Protein AF-A0A1S8JSP9-F1 (afdb_monomer)

Radius of gyration: 15.16 Å; Cα contacts (8 Å, |Δi|>4): 235; chains: 1; bounding box: 35×33×41 Å

Foldseek 3Di:
DDDDQCVQLPDPVVQDPVLLVVQQVVVVPDPPDDDFDDDDSAADWDDKAAQDQAPQWGKIWIWGDRRYPDNGATKIWIWTDNPVTDIDTPPDMGHLPDPQQSGHFAHFYWDDDPRDIDTDTHRD

InterPro domains:
  IPR013148 Glycosyl hydrolase family 32, N-terminal [PF00251] (37-124)
  IPR018053 Glycoside hydrolase, family 32, active site [PS00609] (37-50)
  IPR023296 Glycosyl hydrolase, five-bladed beta-propeller domain superfamily [G3DSA:2.115.10.20] (1-124)
  IPR023296 Glycosyl hydrolase, five-bladed beta-propeller domain superfamily [SSF75005] (28-124)
  IPR051214 Glycosyl Hydrolase 32 Enzymes [PTHR43101] (8-124)

Sequence (124 aa):
MNLPREIRYRAYSDWTKDEMDKIKDNVKRSPWRASYHIEPKTGLLNDPNGFSFFNGKYTLFYQNWPFGAAHGLKEWVHNESDDLVHFHVTGAELLPDTKRDSHGAYSGSAYEIEGNLFLLYTGN

Nearest PDB structures (foldseek):
  6nu7-assembly1_A  TM=9.602E-01  e=1.740E-11  Lactobacillus gasseri 224-1
  2qqu-assembly1_A  TM=9.117E-01  e=2.060E-06  Arabidopsis thaliana
  2xqr-assembly6_K  TM=9.201E-01  e=7.023E-06  Arabidopsis thaliana
  3pij-assembly1_A  TM=7.434E-01  e=1.943E-06  Bifidobacterium longum
  6nun-assembly1_A  TM=7.566E-01  e=7.023E-06  Bifidobacterium adolescentis

Structure (mmCIF, N/CA/C/O backbone):
data_AF-A0A1S8JSP9-F1
#
_entry.id   AF-A0A1S8JSP9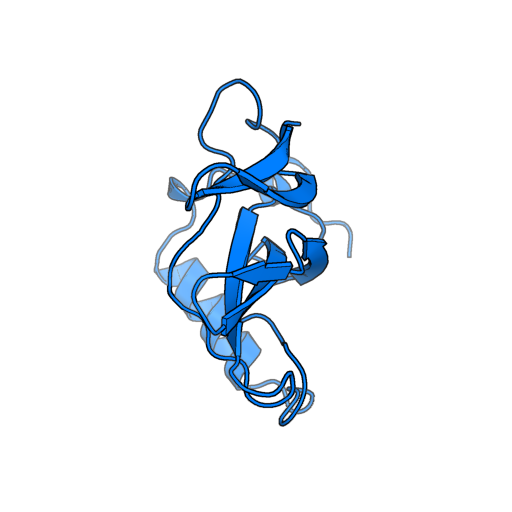-F1
#
loop_
_atom_site.group_PDB
_atom_site.id
_atom_site.type_symbol
_atom_site.label_atom_id
_atom_site.label_alt_id
_atom_site.label_comp_id
_atom_site.label_asym_id
_atom_site.label_entity_id
_atom_site.label_seq_id
_atom_site.pdbx_PDB_ins_code
_atom_site.Cartn_x
_atom_site.Cartn_y
_atom_site.Cartn_z
_atom_site.occupancy
_atom_site.B_iso_or_equiv
_atom_site.auth_seq_id
_atom_site.auth_comp_id
_atom_site.auth_asym_id
_atom_site.auth_atom_id
_atom_site.pdbx_PDB_model_num
ATOM 1 N N . MET A 1 1 ? 12.277 -13.756 -7.340 1.00 58.81 1 MET A N 1
ATOM 2 C CA . MET A 1 1 ? 12.834 -13.396 -8.664 1.00 58.81 1 MET A CA 1
ATOM 3 C C . MET A 1 1 ? 13.684 -12.147 -8.466 1.00 58.81 1 MET A C 1
ATOM 5 O O . MET A 1 1 ? 13.181 -11.189 -7.891 1.00 58.81 1 MET A O 1
ATOM 9 N N . ASN A 1 2 ? 14.970 -12.170 -8.825 1.00 77.75 2 ASN A N 1
ATOM 10 C CA . ASN A 1 2 ? 15.885 -11.059 -8.533 1.00 77.75 2 ASN A CA 1
ATOM 11 C C . ASN A 1 2 ? 15.791 -9.998 -9.633 1.00 77.75 2 ASN A C 1
ATOM 13 O O . ASN A 1 2 ? 16.572 -10.020 -10.580 1.00 77.75 2 ASN A O 1
ATOM 17 N N . LEU A 1 3 ? 14.810 -9.096 -9.526 1.00 91.94 3 LEU A N 1
ATOM 18 C CA . LEU A 1 3 ? 14.778 -7.912 -10.384 1.00 91.94 3 LEU A CA 1
ATOM 19 C C . LEU A 1 3 ? 15.977 -7.000 -10.061 1.00 91.94 3 LEU A C 1
ATOM 21 O O . LEU A 1 3 ? 16.299 -6.825 -8.874 1.00 91.94 3 LEU A O 1
ATOM 25 N N . PRO A 1 4 ? 16.621 -6.404 -11.080 1.00 95.56 4 PRO A N 1
ATOM 26 C CA . PRO A 1 4 ? 17.737 -5.490 -10.870 1.00 95.56 4 PRO A CA 1
ATOM 27 C C . PRO A 1 4 ? 17.366 -4.291 -9.986 1.00 95.56 4 PRO A C 1
ATOM 29 O O . PRO A 1 4 ? 16.198 -3.898 -9.904 1.00 95.56 4 PRO A O 1
ATOM 32 N N . ARG A 1 5 ? 18.353 -3.708 -9.294 1.00 94.88 5 ARG A N 1
ATOM 33 C CA . ARG A 1 5 ? 18.118 -2.606 -8.341 1.00 94.88 5 ARG A CA 1
ATOM 34 C C . ARG A 1 5 ? 17.517 -1.393 -9.048 1.00 94.88 5 ARG A C 1
ATOM 36 O O . ARG A 1 5 ? 16.580 -0.804 -8.530 1.00 94.88 5 ARG A O 1
ATOM 43 N N . GLU A 1 6 ? 18.016 -1.063 -10.225 1.00 95.69 6 GLU A N 1
ATOM 44 C CA . GLU A 1 6 ? 17.547 0.027 -11.074 1.00 95.69 6 GLU A CA 1
ATOM 45 C C . GLU A 1 6 ? 16.076 -0.122 -11.476 1.00 95.69 6 GLU A C 1
ATOM 47 O O . GLU A 1 6 ? 15.376 0.874 -11.575 1.00 95.69 6 GLU A O 1
ATOM 52 N N . ILE A 1 7 ? 15.576 -1.354 -11.620 1.00 96.50 7 ILE A N 1
ATOM 53 C CA . ILE A 1 7 ? 14.151 -1.607 -11.863 1.00 96.50 7 ILE A CA 1
ATOM 54 C C . ILE A 1 7 ? 13.363 -1.464 -10.562 1.00 96.50 7 ILE A C 1
ATOM 56 O O . ILE A 1 7 ? 12.332 -0.799 -10.527 1.00 96.50 7 ILE A O 1
ATOM 60 N N . ARG A 1 8 ? 13.856 -2.070 -9.475 1.00 96.25 8 ARG A N 1
ATOM 61 C CA . ARG A 1 8 ? 13.192 -2.064 -8.160 1.00 96.25 8 ARG A CA 1
ATOM 62 C C . ARG A 1 8 ? 13.055 -0.661 -7.564 1.00 96.25 8 ARG A C 1
ATOM 64 O O . ARG A 1 8 ? 12.078 -0.411 -6.869 1.00 96.25 8 ARG A O 1
ATOM 71 N N . TYR A 1 9 ? 14.003 0.226 -7.850 1.00 96.00 9 TYR A N 1
ATOM 72 C CA . TYR A 1 9 ? 14.055 1.605 -7.355 1.00 96.00 9 TYR A CA 1
ATOM 73 C C . TYR A 1 9 ? 13.842 2.650 -8.460 1.00 96.00 9 TYR A C 1
ATOM 75 O O . TYR A 1 9 ? 14.169 3.818 -8.270 1.00 96.00 9 TYR A O 1
ATOM 83 N N . ARG A 1 10 ? 13.287 2.245 -9.611 1.00 96.25 10 ARG A N 1
ATOM 84 C CA . ARG A 1 10 ? 12.798 3.178 -10.633 1.00 96.25 10 ARG A CA 1
ATOM 85 C C . ARG A 1 10 ? 11.697 4.047 -10.025 1.00 96.25 10 ARG A C 1
ATOM 87 O O . ARG A 1 10 ? 10.788 3.506 -9.389 1.00 96.25 10 ARG A O 1
ATOM 94 N N . ALA A 1 11 ? 11.773 5.362 -10.228 1.00 95.38 11 ALA A N 1
ATOM 95 C CA . ALA A 1 11 ? 10.766 6.283 -9.717 1.00 95.38 11 ALA A CA 1
ATOM 96 C C . ALA A 1 11 ? 9.389 5.960 -10.310 1.00 95.38 11 ALA A C 1
ATOM 98 O O . ALA A 1 11 ? 9.278 5.515 -11.453 1.00 95.38 11 ALA A O 1
ATOM 99 N N . TYR A 1 12 ? 8.330 6.197 -9.538 1.00 95.62 12 TYR A N 1
ATOM 100 C CA . TYR A 1 12 ? 6.961 5.859 -9.942 1.00 95.62 12 TYR A CA 1
ATOM 101 C C . TYR A 1 12 ? 6.554 6.603 -11.222 1.00 95.62 12 TYR A C 1
ATOM 103 O O . TYR A 1 12 ? 5.919 6.019 -12.096 1.00 95.62 12 TYR A O 1
ATOM 111 N N . SER A 1 13 ? 7.004 7.854 -11.371 1.00 95.44 13 SER A N 1
ATOM 112 C CA . SER A 1 13 ? 6.799 8.696 -12.557 1.00 95.44 13 SER A CA 1
ATOM 113 C C . SER A 1 13 ? 7.410 8.139 -13.839 1.00 95.44 13 SER A C 1
ATOM 115 O O . SER A 1 13 ? 6.988 8.516 -14.930 1.00 95.44 13 SER A O 1
ATOM 117 N N . ASP A 1 14 ? 8.409 7.267 -13.722 1.00 96.88 14 ASP A N 1
ATOM 118 C CA . ASP A 1 14 ? 9.165 6.790 -14.874 1.00 96.88 14 ASP A CA 1
ATOM 119 C C . ASP A 1 14 ? 8.528 5.548 -15.497 1.00 96.88 14 ASP A C 1
ATOM 121 O O . ASP A 1 14 ? 8.941 5.144 -16.584 1.00 96.88 14 ASP A O 1
ATOM 125 N N . TRP A 1 15 ? 7.547 4.925 -14.837 1.00 97.25 15 TRP A N 1
ATOM 126 C CA . TRP A 1 15 ? 6.798 3.798 -15.385 1.00 97.25 15 TRP A CA 1
ATOM 127 C C . TRP A 1 15 ? 5.774 4.287 -16.402 1.00 97.25 15 TRP A C 1
ATOM 129 O O . TRP A 1 15 ? 4.880 5.080 -16.108 1.00 97.25 15 TRP A O 1
ATOM 139 N N . THR A 1 16 ? 5.894 3.791 -17.626 1.00 98.00 16 THR A N 1
ATOM 140 C CA . THR A 1 16 ? 5.008 4.181 -18.719 1.00 98.00 16 THR A CA 1
ATOM 141 C C . THR A 1 16 ? 3.624 3.560 -18.559 1.00 98.00 16 THR A C 1
ATOM 143 O O . THR A 1 16 ? 3.447 2.491 -17.966 1.00 98.00 16 THR A O 1
ATOM 146 N N . LYS A 1 17 ? 2.621 4.200 -19.168 1.00 97.44 17 LYS A N 1
ATOM 147 C CA . LYS A 1 17 ? 1.260 3.656 -19.229 1.00 97.44 17 LYS A CA 1
ATOM 148 C C . LYS A 1 17 ? 1.234 2.246 -19.833 1.00 97.44 17 LYS A C 1
ATOM 150 O O . LYS A 1 17 ? 0.590 1.366 -19.273 1.00 97.44 17 LYS A O 1
ATOM 155 N N . ASP A 1 18 ? 1.980 2.018 -20.911 1.00 98.50 18 ASP A N 1
ATOM 156 C CA . ASP A 1 18 ? 2.036 0.718 -21.588 1.00 98.50 18 ASP A CA 1
ATOM 157 C C . ASP A 1 18 ? 2.627 -0.385 -20.697 1.00 98.50 18 ASP A C 1
ATOM 159 O O . ASP A 1 18 ? 2.168 -1.528 -20.735 1.00 98.50 18 ASP A O 1
ATOM 163 N N . GLU A 1 19 ? 3.641 -0.072 -19.883 1.00 97.81 19 GLU A N 1
ATOM 164 C CA . GLU A 1 19 ? 4.181 -1.008 -18.887 1.00 97.81 19 GLU A CA 1
ATOM 165 C C . GLU A 1 19 ? 3.123 -1.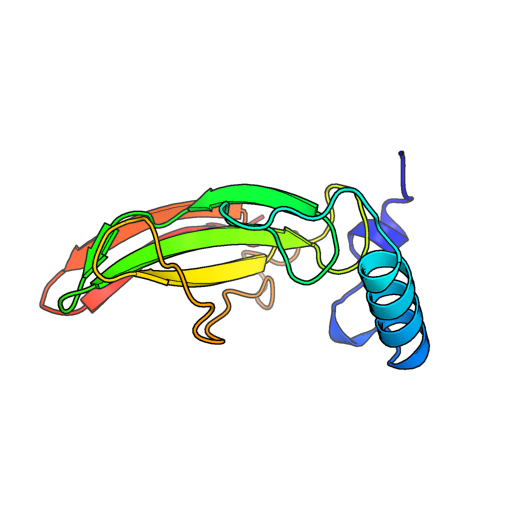342 -17.829 1.00 97.81 19 GLU A C 1
ATOM 167 O O . GLU A 1 19 ? 2.898 -2.517 -17.527 1.00 97.81 19 GLU A O 1
ATOM 172 N N . MET A 1 20 ? 2.419 -0.330 -17.321 1.00 97.88 20 MET A N 1
ATOM 173 C CA . MET A 1 20 ? 1.362 -0.518 -16.326 1.00 97.88 20 MET A CA 1
ATOM 174 C C . MET A 1 20 ? 0.180 -1.321 -16.854 1.00 97.88 20 MET A C 1
ATOM 176 O O . MET A 1 20 ? -0.345 -2.184 -16.147 1.00 97.88 20 MET A O 1
ATOM 180 N N . ASP A 1 21 ? -0.234 -1.077 -18.091 1.00 98.06 21 ASP A N 1
ATOM 181 C CA . ASP A 1 21 ? -1.345 -1.794 -18.708 1.00 98.06 21 ASP A CA 1
ATOM 182 C C . ASP A 1 21 ? -0.976 -3.268 -18.940 1.00 98.06 21 ASP A C 1
ATOM 184 O O . ASP A 1 21 ? -1.757 -4.156 -18.590 1.00 98.06 21 ASP A O 1
ATOM 188 N N . LYS A 1 22 ? 0.265 -3.563 -19.358 1.00 98.00 22 LYS A N 1
ATOM 189 C CA . LYS A 1 22 ? 0.775 -4.946 -19.438 1.00 98.00 22 LYS A CA 1
ATOM 190 C C . LYS A 1 22 ? 0.766 -5.657 -18.085 1.00 98.00 22 LYS A C 1
ATOM 192 O O . LYS A 1 22 ? 0.399 -6.832 -18.019 1.00 98.00 22 LYS A O 1
ATOM 197 N N . ILE A 1 23 ? 1.157 -4.974 -17.007 1.00 97.81 23 ILE A N 1
ATOM 198 C CA . ILE A 1 23 ? 1.138 -5.543 -15.650 1.00 97.81 23 ILE A CA 1
ATOM 199 C C . ILE A 1 23 ? -0.301 -5.870 -15.239 1.00 97.81 23 ILE A C 1
ATOM 201 O O . ILE A 1 23 ? -0.574 -6.992 -14.805 1.00 97.81 23 ILE A O 1
ATOM 205 N N . LYS A 1 24 ? -1.236 -4.933 -15.430 1.00 97.56 24 LYS A N 1
ATOM 206 C CA . LYS A 1 24 ? -2.660 -5.136 -15.122 1.00 97.56 24 LYS A CA 1
ATOM 207 C C . LYS A 1 24 ? -3.246 -6.302 -15.912 1.00 97.56 24 LYS A C 1
ATOM 209 O O . LYS A 1 24 ? -3.935 -7.141 -15.338 1.00 97.56 24 LYS A O 1
ATOM 214 N N . ASP A 1 25 ? -2.955 -6.391 -17.205 1.00 97.69 25 ASP A N 1
ATOM 215 C CA . ASP A 1 25 ? -3.465 -7.466 -18.057 1.00 97.69 25 ASP A CA 1
ATOM 216 C C . ASP A 1 25 ? -2.840 -8.824 -17.728 1.00 97.69 25 ASP A C 1
ATOM 218 O O . ASP A 1 25 ? -3.486 -9.864 -17.862 1.00 97.69 25 ASP A O 1
ATOM 222 N N . ASN A 1 26 ? -1.604 -8.850 -17.229 1.00 96.50 26 ASN A N 1
ATOM 223 C CA . ASN A 1 26 ? -1.028 -10.065 -16.669 1.00 96.50 26 ASN A CA 1
ATOM 224 C C . ASN A 1 26 ? -1.754 -10.504 -15.390 1.00 96.50 26 ASN A C 1
ATOM 226 O O . ASN A 1 26 ? -2.151 -11.661 -15.276 1.00 96.50 26 ASN A O 1
ATOM 230 N N . VAL A 1 27 ? -1.996 -9.574 -14.465 1.00 96.38 27 VAL A N 1
ATOM 231 C CA . VAL A 1 27 ? -2.689 -9.851 -13.198 1.00 96.38 27 VAL A CA 1
ATOM 232 C C . VAL A 1 27 ? -4.134 -10.314 -13.424 1.00 96.38 27 VAL A C 1
ATOM 234 O O . VAL A 1 27 ? -4.576 -11.259 -12.773 1.00 96.38 27 VAL A O 1
ATOM 237 N N . LYS A 1 28 ? -4.864 -9.718 -14.379 1.00 95.62 28 LYS A N 1
ATOM 238 C CA . LYS A 1 28 ? -6.237 -10.127 -14.745 1.00 95.62 28 LYS A CA 1
ATOM 239 C C . LYS A 1 28 ? -6.336 -11.573 -15.239 1.00 95.62 28 LYS A C 1
ATOM 241 O O . LYS A 1 28 ? -7.391 -12.180 -15.109 1.00 95.62 28 LYS A O 1
ATOM 246 N N . ARG A 1 29 ? -5.264 -12.113 -15.826 1.00 96.56 29 ARG A N 1
ATOM 247 C CA . ARG A 1 29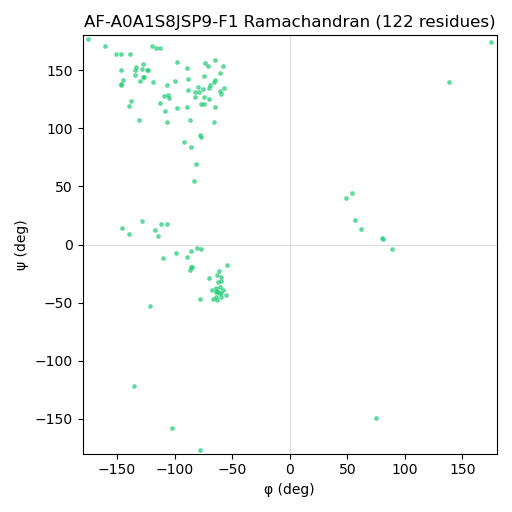 ? -5.218 -13.489 -16.346 1.00 96.56 29 ARG A CA 1
ATOM 248 C C . ARG A 1 29 ? -4.848 -14.524 -15.281 1.00 96.56 29 ARG A C 1
ATOM 250 O O . ARG A 1 29 ? -4.853 -15.713 -15.584 1.00 96.56 29 ARG A O 1
ATOM 257 N N . SER A 1 30 ? -4.507 -14.097 -14.063 1.00 96.50 30 SER A N 1
ATOM 258 C CA . SER A 1 30 ? -4.129 -15.013 -12.987 1.00 96.50 30 SER A CA 1
ATOM 259 C C . SER A 1 30 ? -5.342 -15.816 -12.497 1.00 96.50 30 SER A C 1
ATOM 261 O O . SER A 1 30 ? -6.328 -15.210 -12.076 1.00 96.50 30 SER A O 1
ATOM 263 N N . PRO A 1 31 ? -5.282 -17.161 -12.477 1.00 97.00 31 PRO A N 1
ATOM 264 C CA . PRO A 1 31 ? -6.335 -17.990 -11.892 1.00 97.00 31 PRO A CA 1
ATOM 265 C C . PRO A 1 31 ? -6.234 -18.093 -10.358 1.00 97.00 31 PRO A C 1
ATOM 267 O O . PRO A 1 31 ? -7.074 -18.736 -9.738 1.00 97.00 31 PRO A O 1
ATOM 270 N N . TRP A 1 32 ? -5.208 -17.491 -9.743 1.00 96.94 32 TRP A N 1
ATOM 271 C CA . TRP A 1 32 ? -4.894 -17.626 -8.312 1.00 96.94 32 TRP A CA 1
ATOM 272 C C . TRP A 1 32 ? -5.231 -16.381 -7.485 1.00 96.94 32 TRP A C 1
ATOM 274 O O . TRP A 1 32 ? -4.708 -16.213 -6.387 1.00 96.94 32 TRP A O 1
ATOM 284 N N . ARG A 1 33 ? -6.064 -15.487 -8.026 1.00 96.19 33 ARG A N 1
ATOM 285 C CA . ARG A 1 33 ? -6.502 -14.273 -7.328 1.00 96.19 33 ARG A CA 1
ATOM 286 C C . ARG A 1 33 ? -7.335 -14.634 -6.100 1.00 96.19 33 ARG A C 1
ATOM 288 O O . ARG A 1 33 ? -8.152 -15.556 -6.152 1.00 96.19 33 ARG A O 1
ATOM 295 N N . ALA A 1 34 ? -7.153 -13.888 -5.017 1.00 95.88 34 ALA A N 1
ATOM 296 C CA . ALA A 1 34 ? -7.979 -14.050 -3.83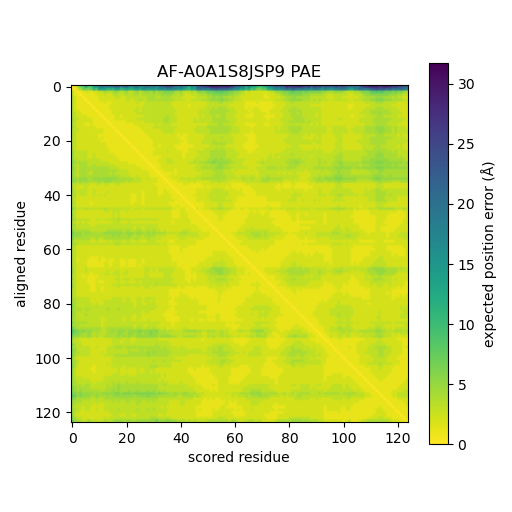0 1.00 95.88 34 ALA A CA 1
ATOM 297 C C . ALA A 1 34 ? -9.376 -13.459 -4.074 1.00 95.88 34 ALA A C 1
ATOM 299 O O . ALA A 1 34 ? -9.524 -12.443 -4.751 1.00 95.88 34 ALA A O 1
ATOM 300 N N . SER A 1 35 ? -10.407 -14.082 -3.502 1.00 94.62 35 SER A N 1
ATOM 301 C CA . SER A 1 35 ? -11.791 -13.587 -3.573 1.00 94.62 35 SER A CA 1
ATOM 302 C C . SER A 1 35 ? -12.335 -13.065 -2.240 1.00 94.62 35 SER A C 1
ATOM 304 O O . SER A 1 35 ? -13.381 -12.427 -2.232 1.00 94.62 35 SER A O 1
ATOM 306 N N . TYR A 1 36 ? -11.639 -13.319 -1.126 1.00 96.56 36 TYR A N 1
ATOM 307 C CA . TYR A 1 36 ? -12.094 -12.973 0.231 1.00 96.56 36 TYR A CA 1
ATOM 308 C C . TYR A 1 36 ? -10.959 -12.569 1.194 1.00 96.56 36 TYR A C 1
ATOM 310 O O . TYR A 1 36 ? -11.162 -12.515 2.401 1.00 96.56 36 TYR A O 1
ATOM 318 N N . HIS A 1 37 ? -9.762 -12.290 0.674 1.00 98.25 37 HIS A N 1
ATOM 319 C CA . HIS A 1 37 ? -8.645 -11.720 1.434 1.00 98.25 37 HIS A CA 1
ATOM 320 C C . HIS A 1 37 ? -8.114 -10.485 0.709 1.00 98.25 37 HIS A C 1
ATOM 322 O O . HIS A 1 37 ? -8.242 -10.385 -0.513 1.00 98.25 37 HIS A O 1
ATOM 328 N N . ILE A 1 38 ? -7.489 -9.572 1.454 1.00 98.19 38 ILE A N 1
ATOM 329 C CA . ILE A 1 38 ? -6.796 -8.417 0.876 1.00 98.19 38 ILE A CA 1
ATOM 330 C C . ILE A 1 38 ? -5.693 -8.909 -0.064 1.00 98.19 38 ILE A C 1
ATOM 332 O O . ILE A 1 38 ? -4.861 -9.741 0.295 1.00 98.19 38 ILE A O 1
ATOM 336 N N . GLU A 1 39 ? -5.686 -8.359 -1.270 1.00 97.06 39 GLU A N 1
ATOM 337 C CA . GLU A 1 39 ? -4.702 -8.612 -2.315 1.00 97.06 39 GLU A CA 1
ATOM 338 C C . GLU A 1 39 ? -4.493 -7.302 -3.091 1.00 97.06 39 GLU A C 1
ATOM 340 O O . GLU A 1 39 ? -5.466 -6.572 -3.317 1.00 97.06 39 GLU A O 1
ATOM 345 N N . PRO A 1 40 ? -3.260 -6.959 -3.511 1.00 96.12 40 PRO A N 1
ATOM 346 C CA . PRO A 1 40 ? -3.028 -5.708 -4.214 1.00 96.12 40 PRO A CA 1
ATOM 347 C C . PRO A 1 40 ? -3.622 -5.754 -5.627 1.00 96.12 40 PRO A C 1
ATOM 349 O O . PRO A 1 40 ? -3.710 -6.808 -6.262 1.00 96.12 40 PRO A O 1
ATOM 352 N N . LYS A 1 41 ? -3.974 -4.583 -6.177 1.00 94.50 41 LYS A N 1
ATOM 353 C CA . LYS A 1 41 ? -4.417 -4.473 -7.580 1.00 94.50 41 LYS A CA 1
ATOM 354 C C . LYS A 1 41 ? -3.352 -4.985 -8.551 1.00 94.50 41 LYS A C 1
ATOM 356 O O . LYS A 1 41 ? -3.700 -5.618 -9.547 1.00 94.50 41 LYS A O 1
ATOM 361 N N . THR A 1 42 ? -2.081 -4.702 -8.266 1.00 97.06 42 THR A N 1
ATOM 362 C CA . THR A 1 42 ? -0.913 -5.192 -9.003 1.00 97.06 42 THR A CA 1
ATOM 363 C C . THR A 1 42 ? 0.307 -5.315 -8.087 1.00 97.06 42 THR A C 1
ATOM 365 O O . THR A 1 42 ? 0.363 -4.737 -7.002 1.00 97.06 42 THR A O 1
ATOM 368 N N . GLY A 1 43 ? 1.320 -6.046 -8.554 1.00 96.62 43 GLY A N 1
ATOM 369 C CA . GLY A 1 43 ? 2.627 -6.089 -7.905 1.00 96.62 43 GLY A CA 1
ATOM 370 C C . GLY A 1 43 ? 2.665 -6.913 -6.620 1.00 96.62 43 GLY A C 1
ATOM 371 O O . GLY A 1 43 ? 1.972 -7.923 -6.497 1.00 96.62 43 GLY A O 1
ATOM 372 N N . LEU A 1 44 ? 3.535 -6.513 -5.694 1.00 97.69 44 LEU A N 1
ATOM 373 C CA . LEU A 1 44 ? 3.808 -7.235 -4.453 1.00 97.69 44 LEU A CA 1
ATOM 374 C C . LEU A 1 44 ? 3.173 -6.526 -3.260 1.00 97.69 44 LEU A C 1
ATOM 376 O O . LEU A 1 44 ? 3.419 -5.341 -3.055 1.00 97.69 44 LEU A O 1
ATOM 380 N N . LEU A 1 45 ? 2.416 -7.269 -2.456 1.00 98.00 45 LEU A N 1
ATOM 381 C CA . LEU A 1 45 ? 1.970 -6.868 -1.121 1.00 98.00 45 LEU A CA 1
ATOM 382 C C . LEU A 1 45 ? 2.866 -7.528 -0.072 1.00 98.00 45 LEU A C 1
ATOM 384 O O . LEU A 1 45 ? 3.244 -8.691 -0.231 1.00 98.00 45 LEU A O 1
ATOM 388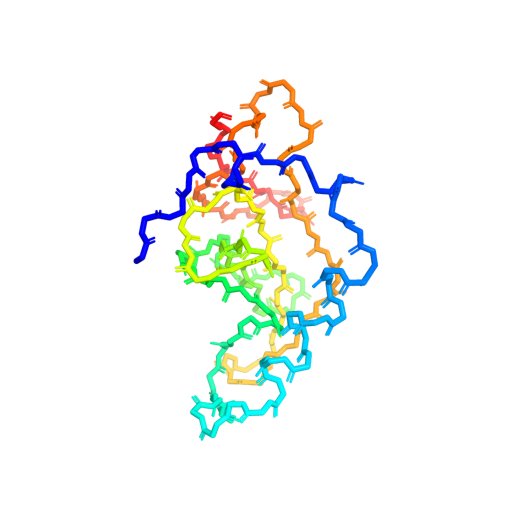 N N . ASN A 1 46 ? 3.201 -6.798 0.992 1.00 96.94 46 ASN A N 1
ATOM 389 C CA . ASN A 1 46 ? 3.856 -7.371 2.167 1.00 96.94 46 ASN A CA 1
ATOM 390 C C . ASN A 1 46 ? 3.237 -6.874 3.484 1.00 96.94 46 ASN A C 1
ATOM 392 O O . ASN A 1 46 ? 2.066 -7.133 3.736 1.00 96.94 46 ASN A O 1
ATOM 396 N N . ASP A 1 47 ? 4.025 -6.247 4.353 1.00 98.56 47 ASP A N 1
ATOM 397 C CA . ASP A 1 47 ? 3.702 -6.001 5.752 1.00 98.56 47 ASP A CA 1
ATOM 398 C C . ASP A 1 47 ? 2.387 -5.213 5.915 1.00 98.56 47 ASP A C 1
ATOM 400 O O . ASP A 1 47 ? 2.204 -4.192 5.239 1.00 98.56 47 ASP A O 1
ATOM 404 N N . PRO A 1 48 ? 1.497 -5.628 6.838 1.00 98.69 48 PRO A N 1
ATOM 405 C CA . PRO A 1 48 ? 0.389 -4.793 7.276 1.00 98.69 48 PRO A CA 1
ATOM 406 C C . PRO A 1 48 ? 0.935 -3.614 8.081 1.00 98.69 48 PRO A C 1
ATOM 408 O O . PRO A 1 48 ? 1.832 -3.762 8.915 1.00 98.69 48 PRO A O 1
ATOM 411 N N . ASN A 1 49 ? 0.397 -2.428 7.841 1.00 98.81 49 ASN A N 1
ATOM 412 C CA . ASN A 1 49 ? 0.846 -1.184 8.444 1.00 98.81 49 ASN A CA 1
ATOM 413 C C . ASN A 1 49 ? -0.347 -0.373 8.947 1.00 98.81 49 ASN A C 1
ATOM 415 O O . ASN A 1 49 ? -1.467 -0.509 8.457 1.00 98.81 49 ASN A O 1
ATOM 419 N N . GLY A 1 50 ? -0.116 0.457 9.961 1.00 98.44 50 GLY A N 1
ATOM 420 C CA . GLY A 1 50 ? -1.130 1.393 10.452 1.00 98.44 50 GLY A CA 1
ATOM 421 C C . GLY A 1 50 ? -2.462 0.768 10.892 1.00 98.44 50 GLY A C 1
ATOM 422 O O . GLY A 1 50 ? -3.475 1.463 10.910 1.00 98.44 50 GLY A O 1
ATOM 423 N N . PHE A 1 51 ? -2.487 -0.531 11.212 1.00 98.75 51 PHE A N 1
ATOM 424 C CA . PHE A 1 51 ? -3.731 -1.222 11.534 1.00 98.75 51 PHE A CA 1
ATOM 425 C C . PHE A 1 51 ? -4.346 -0.663 12.821 1.00 98.75 51 PHE A C 1
ATOM 427 O O . PHE A 1 51 ? -3.717 -0.695 13.879 1.00 98.75 51 PHE A O 1
ATOM 434 N N . SER A 1 52 ? -5.551 -0.110 12.717 1.00 98.56 52 SER A N 1
ATOM 435 C CA . SER A 1 52 ? -6.185 0.671 13.779 1.00 98.56 52 SER A CA 1
ATOM 436 C C . SER A 1 52 ? -7.700 0.766 13.580 1.00 98.56 52 SER A C 1
ATOM 438 O O . SER A 1 52 ? -8.234 0.361 12.548 1.00 98.56 52 SER A O 1
ATOM 440 N N . PHE A 1 53 ? -8.406 1.292 14.580 1.00 98.50 53 PHE A N 1
ATOM 441 C CA . PHE A 1 53 ? -9.794 1.727 14.437 1.00 98.50 53 PHE A CA 1
ATOM 442 C C . PHE A 1 53 ? -9.832 3.247 14.575 1.00 98.50 53 PHE A C 1
ATOM 444 O O . PHE A 1 53 ? -9.392 3.782 15.593 1.00 98.50 53 PHE A O 1
ATOM 451 N N . PHE A 1 54 ? -10.324 3.940 13.554 1.00 98.19 54 PHE A N 1
ATOM 452 C CA . PHE A 1 54 ? -10.316 5.395 13.487 1.00 98.19 54 PHE A CA 1
ATOM 453 C C . PHE A 1 54 ? -11.559 5.904 12.756 1.00 98.19 54 PHE A C 1
ATOM 455 O O . PHE A 1 54 ? -11.980 5.338 11.753 1.00 98.19 54 PHE A O 1
ATOM 462 N N . ASN A 1 55 ? -12.169 6.970 13.282 1.00 96.38 55 ASN A N 1
ATOM 463 C CA . ASN A 1 55 ? -13.345 7.622 12.693 1.00 96.38 55 ASN A CA 1
ATOM 464 C C . ASN A 1 55 ? -14.490 6.655 12.301 1.00 96.38 55 ASN A C 1
ATOM 466 O O . ASN A 1 55 ? -15.119 6.789 11.253 1.00 96.38 55 ASN A O 1
ATOM 470 N N . GLY A 1 56 ? -14.745 5.649 13.146 1.00 97.94 56 GLY A N 1
ATOM 471 C CA . GLY A 1 56 ? -15.819 4.674 12.938 1.00 97.94 56 GLY A CA 1
ATOM 472 C C . GLY A 1 56 ? -15.499 3.538 11.961 1.00 97.94 56 GLY A C 1
ATOM 473 O O . GLY A 1 56 ? -16.387 2.733 11.694 1.00 97.94 56 GLY A O 1
ATOM 474 N N . LYS A 1 57 ? -14.267 3.444 11.447 1.00 98.38 57 LYS A N 1
ATOM 475 C CA . LYS A 1 57 ? -13.822 2.390 10.525 1.00 98.38 57 LYS A CA 1
ATOM 476 C C . LYS A 1 57 ? -12.596 1.662 11.068 1.00 98.38 57 LYS A C 1
ATOM 478 O O . LYS A 1 57 ? -11.757 2.245 11.753 1.00 98.38 57 LYS A O 1
ATOM 483 N N . TYR A 1 58 ? -12.452 0.391 10.711 1.00 98.75 58 TYR A N 1
ATOM 484 C CA . TYR A 1 58 ? -11.163 -0.286 10.761 1.00 98.75 58 TYR A CA 1
ATOM 485 C C . TYR A 1 58 ? -10.304 0.199 9.598 1.00 98.75 58 TYR A C 1
ATOM 487 O O . TYR A 1 58 ? -10.675 0.025 8.441 1.00 98.75 58 TYR A O 1
ATOM 495 N N . THR A 1 59 ? -9.154 0.773 9.919 1.00 98.25 59 THR A N 1
ATOM 496 C CA . THR A 1 59 ? -8.165 1.298 8.980 1.00 98.25 59 THR A CA 1
ATOM 497 C C . THR A 1 59 ? -6.992 0.334 8.912 1.00 98.25 59 THR A C 1
ATOM 499 O O . THR A 1 59 ? -6.400 -0.006 9.935 1.00 98.25 59 THR A O 1
ATOM 502 N N . LEU A 1 60 ? -6.637 -0.109 7.708 1.00 98.69 60 LEU A N 1
ATOM 503 C CA . LEU A 1 60 ? -5.499 -0.987 7.461 1.00 98.69 60 LEU A CA 1
ATOM 504 C C . LEU A 1 60 ? -4.736 -0.528 6.223 1.00 98.69 60 LEU A C 1
ATOM 506 O O . LEU A 1 60 ? -5.275 -0.474 5.117 1.00 98.69 60 LEU A O 1
ATOM 510 N N . PHE A 1 61 ? -3.449 -0.266 6.399 1.00 98.69 61 PHE A N 1
ATOM 511 C CA . PHE A 1 61 ? -2.527 -0.067 5.297 1.00 98.69 61 PHE A CA 1
ATOM 512 C C . PHE A 1 61 ? -1.764 -1.362 5.018 1.00 98.69 61 PHE A C 1
ATOM 514 O O . PHE A 1 61 ? -1.598 -2.209 5.896 1.00 98.69 61 PHE A O 1
ATOM 521 N N . TYR A 1 62 ? -1.258 -1.516 3.803 1.00 98.62 62 TYR A N 1
ATOM 522 C CA . TYR A 1 62 ? -0.254 -2.531 3.494 1.00 98.62 62 TYR A CA 1
ATOM 523 C C . TYR A 1 62 ? 0.855 -1.922 2.648 1.00 98.62 62 TYR A C 1
ATOM 525 O O . TYR A 1 62 ? 0.599 -1.019 1.848 1.00 98.62 62 TYR A O 1
ATOM 533 N N . GLN A 1 63 ? 2.074 -2.441 2.782 1.00 98.62 63 GLN A N 1
ATOM 534 C CA . GLN A 1 63 ? 3.145 -2.077 1.863 1.00 98.62 63 GLN A CA 1
ATOM 535 C C . GLN A 1 63 ? 2.915 -2.661 0.475 1.00 98.62 63 GLN A C 1
ATOM 537 O O . GLN A 1 63 ? 2.652 -3.862 0.335 1.00 98.62 63 GLN A O 1
ATOM 542 N N . ASN A 1 64 ? 3.109 -1.835 -0.550 1.00 98.38 64 ASN A N 1
ATOM 543 C CA . ASN A 1 64 ? 3.021 -2.241 -1.943 1.00 98.38 64 ASN A CA 1
ATOM 544 C C . ASN A 1 64 ? 4.262 -1.826 -2.740 1.00 98.38 64 ASN A C 1
ATOM 546 O O . ASN A 1 64 ? 4.930 -0.837 -2.445 1.00 98.38 64 ASN A O 1
ATOM 550 N N . TRP A 1 65 ? 4.572 -2.610 -3.768 1.00 97.94 65 TRP A N 1
ATOM 551 C CA . TRP A 1 65 ? 5.304 -2.136 -4.935 1.00 97.94 65 TRP A CA 1
ATOM 552 C C . TRP A 1 65 ? 4.536 -2.606 -6.174 1.00 97.94 65 TRP A C 1
ATOM 554 O O . TRP A 1 65 ? 4.548 -3.810 -6.467 1.00 97.94 65 TRP A O 1
ATOM 564 N N . PRO A 1 66 ? 3.840 -1.709 -6.895 1.00 97.25 66 PRO A N 1
ATOM 565 C CA . PRO A 1 66 ? 2.785 -2.102 -7.831 1.00 97.25 66 PRO A CA 1
ATOM 566 C C . PRO A 1 66 ? 3.311 -2.669 -9.156 1.00 97.25 66 PRO A C 1
ATOM 568 O O . PRO A 1 66 ? 2.522 -3.127 -9.986 1.00 97.25 66 PRO A O 1
ATOM 571 N N . PHE A 1 67 ? 4.632 -2.675 -9.358 1.00 97.44 67 PHE A N 1
ATOM 572 C CA . PHE A 1 67 ? 5.252 -2.907 -10.662 1.00 97.44 67 PHE A CA 1
ATOM 573 C C . PHE A 1 67 ? 5.763 -4.338 -10.899 1.00 97.44 67 PHE A C 1
ATOM 575 O O . PHE A 1 67 ? 6.163 -4.686 -12.011 1.00 97.44 67 PHE A O 1
ATOM 582 N N . GLY A 1 68 ? 5.744 -5.204 -9.882 1.00 95.19 68 GLY A N 1
ATOM 583 C CA . GLY A 1 68 ? 6.153 -6.599 -10.043 1.00 95.19 68 GLY A CA 1
ATOM 584 C C . GLY A 1 68 ? 6.185 -7.399 -8.745 1.00 95.19 68 GLY A C 1
ATOM 585 O O . GLY A 1 68 ? 6.015 -6.864 -7.656 1.00 95.19 68 GLY A O 1
ATOM 586 N N . ALA A 1 69 ? 6.436 -8.703 -8.863 1.00 94.25 69 ALA A N 1
ATOM 587 C CA . ALA A 1 69 ? 6.519 -9.630 -7.731 1.00 94.25 69 ALA A CA 1
ATOM 588 C C . ALA A 1 69 ? 7.916 -9.614 -7.067 1.00 94.25 69 ALA A C 1
ATOM 590 O O . ALA A 1 69 ? 8.595 -10.642 -6.983 1.00 94.25 69 ALA A O 1
ATOM 591 N N . ALA A 1 70 ? 8.383 -8.432 -6.652 1.00 95.81 70 ALA A N 1
ATOM 592 C CA . ALA A 1 70 ? 9.657 -8.244 -5.955 1.00 95.81 70 ALA A CA 1
ATOM 593 C C . ALA A 1 70 ? 9.584 -7.099 -4.932 1.00 95.81 70 ALA A C 1
ATOM 595 O O . ALA A 1 70 ? 8.689 -6.263 -4.970 1.00 95.81 70 ALA A O 1
ATOM 596 N N . HIS A 1 71 ? 10.553 -7.042 -4.018 1.00 96.31 71 HIS A N 1
ATOM 597 C CA . HIS A 1 71 ? 10.668 -5.934 -3.070 1.00 96.31 71 HIS A CA 1
ATOM 598 C C . HIS A 1 71 ? 11.277 -4.709 -3.763 1.00 96.31 71 HIS A C 1
ATOM 600 O O . HIS A 1 71 ? 12.502 -4.614 -3.865 1.00 96.31 71 HIS A O 1
ATOM 606 N N . GLY A 1 72 ? 10.439 -3.806 -4.266 1.00 96.38 72 GLY A N 1
ATOM 607 C CA . GLY A 1 72 ? 10.867 -2.520 -4.819 1.00 96.38 72 GLY A CA 1
ATOM 608 C C . GLY A 1 72 ? 10.647 -1.335 -3.885 1.00 96.38 72 GLY A C 1
ATOM 609 O O . GLY A 1 72 ? 10.577 -1.499 -2.668 1.00 96.38 72 GLY A O 1
ATOM 610 N N . LEU A 1 73 ? 10.575 -0.150 -4.482 1.00 97.12 73 LEU A N 1
ATOM 611 C CA . LEU A 1 73 ? 10.365 1.139 -3.832 1.00 97.12 73 LEU A CA 1
ATOM 612 C C . LEU A 1 73 ? 8.963 1.193 -3.204 1.00 97.12 73 LEU A C 1
ATOM 614 O O . 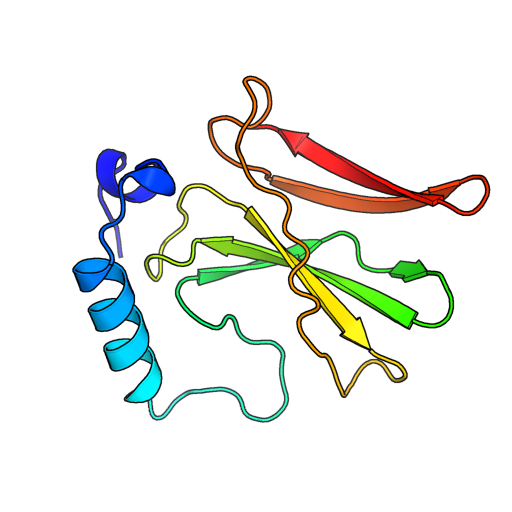LEU A 1 73 ? 7.972 1.259 -3.924 1.00 97.12 73 LEU A O 1
ATOM 618 N N . LYS A 1 74 ? 8.880 1.077 -1.876 1.00 98.00 74 LYS A N 1
ATOM 619 C CA . LYS A 1 74 ? 7.621 0.803 -1.165 1.00 98.00 74 LYS A CA 1
ATOM 620 C C . LYS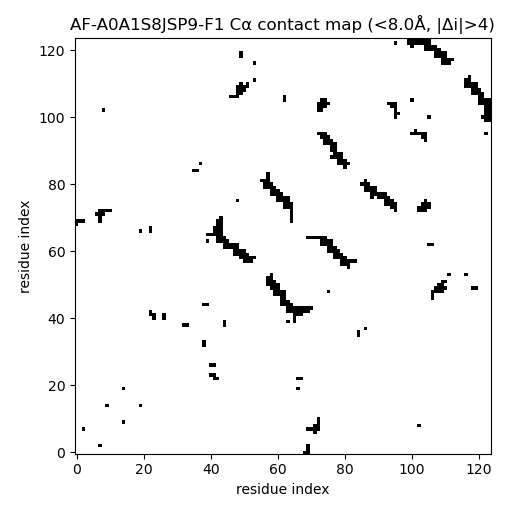 A 1 74 ? 6.742 2.034 -0.985 1.00 98.00 74 LYS A C 1
ATOM 622 O O . LYS A 1 74 ? 7.240 3.066 -0.546 1.00 98.00 74 LYS A O 1
ATOM 627 N N . GLU A 1 75 ? 5.451 1.857 -1.234 1.00 98.19 75 GLU A N 1
ATOM 628 C CA . GLU A 1 75 ? 4.363 2.749 -0.819 1.00 98.19 75 GLU A CA 1
ATOM 629 C C . GLU A 1 75 ? 3.468 2.056 0.218 1.00 98.19 75 GLU A C 1
ATOM 631 O O . GLU A 1 75 ? 3.561 0.836 0.394 1.00 98.19 75 GLU A O 1
ATOM 636 N N . TRP A 1 76 ? 2.572 2.801 0.869 1.00 98.69 76 TRP A N 1
ATOM 637 C CA . TRP A 1 76 ? 1.436 2.215 1.589 1.00 98.69 76 TRP A CA 1
ATOM 638 C C . TRP A 1 76 ? 0.134 2.453 0.838 1.00 98.69 76 TRP A C 1
ATOM 640 O O . TRP A 1 76 ? -0.137 3.577 0.425 1.00 98.69 76 TRP A O 1
ATOM 650 N N . VAL A 1 77 ? -0.714 1.427 0.769 1.00 98.56 77 VAL A N 1
ATOM 651 C CA . VAL A 1 77 ? -2.076 1.521 0.226 1.00 98.56 77 VAL A CA 1
ATOM 652 C C . VAL A 1 77 ? -3.090 1.407 1.357 1.00 98.56 77 VAL A C 1
ATOM 654 O O . VAL A 1 77 ? -3.037 0.453 2.135 1.00 98.56 77 VAL A O 1
ATOM 657 N N . HIS A 1 78 ? -4.023 2.356 1.442 1.00 98.56 78 HIS A N 1
ATOM 658 C CA . HIS A 1 78 ? -5.030 2.425 2.501 1.00 98.56 78 HIS A CA 1
ATOM 659 C C . HIS A 1 78 ? -6.306 1.630 2.180 1.00 98.56 78 HIS A C 1
ATOM 661 O O . HIS A 1 78 ? -6.902 1.780 1.108 1.00 98.56 78 HIS A O 1
ATOM 667 N N . ASN A 1 79 ? -6.768 0.847 3.155 1.00 98.50 79 ASN A N 1
ATOM 668 C CA . ASN A 1 79 ? -8.023 0.106 3.127 1.00 98.50 79 ASN A CA 1
ATOM 669 C C . ASN A 1 79 ? -8.854 0.417 4.370 1.00 98.50 79 ASN A C 1
ATOM 671 O O . ASN A 1 79 ? -8.315 0.517 5.473 1.00 98.50 79 ASN A O 1
ATOM 675 N N . GLU A 1 80 ? -10.169 0.466 4.194 1.00 98.56 80 GLU A N 1
ATOM 676 C CA . GLU A 1 80 ? -11.132 0.624 5.281 1.00 98.56 80 GLU A CA 1
ATOM 677 C C . GLU A 1 80 ? -12.140 -0.526 5.305 1.00 98.56 80 GLU A C 1
ATOM 679 O O . GLU A 1 80 ? -12.485 -1.095 4.266 1.00 98.56 80 GLU A O 1
ATOM 684 N N . SER A 1 81 ? -12.639 -0.858 6.493 1.00 98.75 81 SER A N 1
ATOM 685 C CA . SER A 1 81 ? -13.700 -1.844 6.697 1.00 98.75 81 SER A CA 1
ATOM 686 C C . SER A 1 81 ? -14.586 -1.468 7.883 1.00 98.75 81 SER A C 1
ATOM 688 O O . SER A 1 81 ? -14.128 -0.855 8.845 1.00 98.75 81 SER A O 1
ATOM 690 N N . ASP A 1 82 ? -15.855 -1.864 7.828 1.00 98.69 82 ASP A N 1
ATOM 691 C CA . ASP A 1 82 ? -16.785 -1.777 8.959 1.00 98.69 82 ASP A CA 1
ATOM 692 C C . ASP A 1 82 ? -16.713 -3.001 9.887 1.00 98.69 82 ASP A C 1
ATOM 694 O O . ASP A 1 82 ? -17.108 -2.918 11.046 1.00 98.69 82 ASP A O 1
ATOM 698 N N . ASP A 1 83 ? -16.219 -4.142 9.395 1.00 98.56 83 ASP A N 1
ATOM 699 C CA . ASP A 1 83 ? -16.415 -5.448 10.037 1.00 98.56 83 ASP A CA 1
ATOM 700 C C . ASP A 1 83 ? -15.185 -6.370 10.021 1.00 98.56 83 ASP A C 1
ATOM 702 O O . ASP A 1 83 ? -15.296 -7.540 10.384 1.00 98.56 83 ASP A O 1
ATOM 706 N N . LEU A 1 84 ? -14.016 -5.857 9.617 1.00 98.56 84 LEU A N 1
ATOM 707 C CA . LEU A 1 84 ? -12.764 -6.613 9.456 1.00 98.56 84 LEU A CA 1
ATOM 708 C C . LEU A 1 84 ? -12.818 -7.735 8.406 1.00 98.56 84 LEU A C 1
ATOM 710 O O . LEU A 1 84 ? -11.901 -8.556 8.343 1.00 98.56 84 LEU A O 1
ATOM 714 N N . VAL A 1 85 ? -13.849 -7.767 7.562 1.00 98.31 85 VAL A N 1
ATOM 715 C CA . VAL A 1 85 ? -14.010 -8.762 6.493 1.00 98.31 85 VAL A CA 1
ATOM 716 C C . VAL A 1 85 ? -14.104 -8.064 5.142 1.00 98.31 85 VAL A C 1
ATOM 718 O O . VAL A 1 85 ? -13.333 -8.357 4.227 1.00 98.31 85 VAL A O 1
ATOM 721 N N . HIS A 1 86 ? -15.009 -7.100 5.017 1.00 98.31 86 HIS A N 1
ATOM 722 C CA . HIS A 1 86 ? -15.252 -6.371 3.781 1.00 98.31 86 HIS A CA 1
ATOM 723 C C . HIS A 1 86 ? -14.381 -5.116 3.746 1.00 98.31 86 HIS A C 1
ATOM 725 O O . HIS A 1 86 ? -14.784 -4.042 4.199 1.00 98.31 86 HIS A O 1
ATOM 731 N N . PHE A 1 87 ? -13.160 -5.265 3.235 1.00 98.31 87 PHE A N 1
ATOM 732 C CA . PHE A 1 87 ? -12.239 -4.150 3.020 1.00 98.31 87 PHE A CA 1
ATOM 733 C C . PHE A 1 87 ? -12.436 -3.508 1.645 1.00 98.31 87 PHE A C 1
ATOM 735 O O . PHE A 1 87 ? -12.638 -4.199 0.645 1.00 98.31 87 PHE A O 1
ATOM 742 N N . HIS A 1 88 ? -12.307 -2.185 1.579 1.00 96.94 88 HIS A N 1
ATOM 743 C CA . HIS A 1 88 ? -12.253 -1.433 0.328 1.00 96.94 88 HIS A CA 1
ATOM 744 C C . HIS A 1 88 ? -11.063 -0.470 0.318 1.00 96.94 88 HIS A C 1
ATOM 746 O O . HIS A 1 88 ? -10.739 0.151 1.327 1.00 96.94 88 HIS A O 1
ATOM 752 N N . VAL A 1 89 ? -10.411 -0.346 -0.840 1.00 97.44 89 VAL A N 1
ATOM 753 C CA . VAL A 1 89 ? -9.295 0.589 -1.046 1.00 97.44 89 VAL A CA 1
ATOM 754 C C . VAL A 1 89 ? -9.850 2.009 -1.158 1.00 97.44 89 VAL A C 1
ATOM 756 O O . VAL A 1 89 ? -10.706 2.259 -2.008 1.00 97.44 89 VAL A O 1
ATOM 759 N N . THR A 1 90 ? -9.342 2.942 -0.353 1.00 96.00 90 THR A N 1
ATOM 760 C CA . THR A 1 90 ? -9.863 4.325 -0.283 1.00 96.00 90 THR A CA 1
ATOM 761 C C . THR A 1 90 ? -9.255 5.265 -1.327 1.00 96.00 90 THR A C 1
ATOM 763 O O . THR A 1 90 ? -9.826 6.308 -1.631 1.00 96.00 90 THR A O 1
ATOM 766 N N . GLY A 1 91 ? -8.101 4.896 -1.895 1.00 93.75 91 GLY A N 1
ATOM 767 C CA . GLY A 1 91 ? -7.319 5.732 -2.814 1.00 93.75 91 GLY A CA 1
ATOM 768 C C . GLY A 1 91 ? -6.305 6.645 -2.121 1.00 93.75 91 GLY A C 1
ATOM 769 O O . GLY A 1 91 ? -5.545 7.317 -2.810 1.00 93.75 91 GLY A O 1
ATOM 770 N N . ALA A 1 92 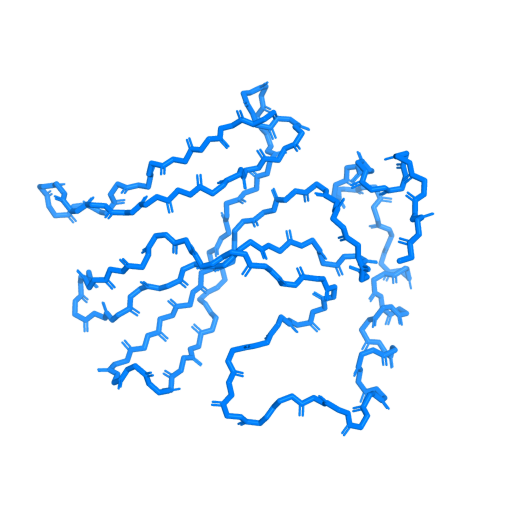? -6.267 6.661 -0.784 1.00 93.50 92 ALA A N 1
ATOM 771 C CA . ALA A 1 92 ? -5.179 7.290 -0.046 1.00 93.50 92 ALA A CA 1
ATOM 772 C C . ALA A 1 92 ? -3.922 6.406 -0.086 1.00 93.50 92 ALA A C 1
ATOM 774 O O . ALA A 1 92 ? -3.991 5.195 0.153 1.00 93.50 92 ALA A O 1
ATOM 775 N N . GLU A 1 93 ? -2.780 7.032 -0.360 1.00 94.88 93 GLU A N 1
ATOM 776 C CA . GLU A 1 93 ? -1.480 6.378 -0.501 1.00 94.88 93 GLU A CA 1
ATOM 777 C C . GLU A 1 93 ? -0.410 7.168 0.265 1.00 94.88 93 GLU A C 1
ATOM 779 O O . GLU A 1 93 ? -0.471 8.398 0.347 1.00 94.88 93 GLU A O 1
ATOM 784 N N . LEU A 1 94 ? 0.570 6.459 0.830 1.00 97.69 94 LEU A N 1
ATOM 785 C CA . LEU A 1 94 ? 1.809 7.054 1.338 1.00 97.69 94 LEU A CA 1
ATOM 786 C C . LEU A 1 94 ? 2.929 6.701 0.367 1.00 97.69 94 LEU A C 1
ATOM 788 O O . LEU A 1 94 ? 3.381 5.554 0.334 1.00 97.69 94 LEU A O 1
ATOM 792 N N . LEU A 1 95 ? 3.356 7.682 -0.421 1.00 97.38 95 LEU A N 1
ATOM 793 C CA . LEU A 1 95 ? 4.392 7.500 -1.427 1.00 97.38 95 LEU A CA 1
ATOM 794 C C . LEU A 1 95 ? 5.793 7.745 -0.839 1.00 97.38 95 LEU A C 1
ATOM 796 O O . LEU A 1 95 ? 5.946 8.536 0.089 1.00 97.38 95 LEU A O 1
ATOM 800 N N . PRO A 1 96 ? 6.832 7.095 -1.388 1.00 96.50 96 PRO A N 1
ATOM 801 C CA . PRO A 1 96 ? 8.230 7.413 -1.107 1.00 96.50 96 PRO A CA 1
ATOM 802 C C . PRO A 1 96 ? 8.686 8.618 -1.947 1.00 96.50 96 PRO A C 1
ATOM 804 O O . PRO A 1 96 ? 9.426 8.470 -2.923 1.00 96.50 96 PRO A O 1
ATOM 807 N N . ASP A 1 97 ? 8.161 9.803 -1.636 1.00 96.50 97 ASP A N 1
ATOM 808 C CA . ASP A 1 97 ? 8.286 11.019 -2.450 1.00 96.50 97 ASP A CA 1
ATOM 809 C C . ASP A 1 97 ? 9.101 12.148 -1.793 1.00 96.50 97 ASP A C 1
ATOM 811 O O . ASP A 1 97 ? 9.229 13.247 -2.343 1.00 96.50 97 ASP A O 1
ATOM 815 N N . THR A 1 98 ? 9.732 11.876 -0.651 1.00 96.44 98 THR A N 1
ATOM 816 C CA . THR A 1 98 ? 10.571 12.823 0.078 1.00 96.44 98 THR A CA 1
ATOM 817 C C . THR A 1 98 ? 12.029 12.372 0.154 1.00 96.44 98 THR A C 1
ATOM 819 O O . THR A 1 98 ? 12.418 11.242 -0.130 1.00 96.44 98 THR A O 1
ATOM 822 N N . LYS A 1 99 ? 12.904 13.280 0.603 1.00 97.06 99 LYS A N 1
ATOM 823 C CA . LYS A 1 99 ? 14.311 12.937 0.869 1.00 97.06 99 LYS A CA 1
ATOM 824 C C . LYS A 1 99 ? 14.461 11.890 1.985 1.00 97.06 99 LYS A C 1
ATOM 826 O O . LYS A 1 99 ? 15.486 11.218 2.037 1.00 97.06 99 LYS A O 1
ATOM 831 N N . ARG A 1 100 ? 13.502 11.802 2.913 1.00 97.88 100 ARG A N 1
ATOM 832 C CA . ARG A 1 100 ? 13.596 10.929 4.096 1.00 97.88 100 ARG A CA 1
ATOM 833 C C . ARG A 1 100 ? 13.140 9.499 3.822 1.00 97.88 100 ARG A C 1
ATOM 835 O O . ARG A 1 100 ? 13.513 8.624 4.586 1.00 97.88 100 ARG A O 1
ATOM 842 N N . ASP A 1 101 ? 12.370 9.290 2.764 1.00 97.94 101 ASP A N 1
ATOM 843 C CA . ASP A 1 101 ? 11.781 8.009 2.359 1.00 97.94 101 ASP A CA 1
ATOM 844 C C . ASP A 1 101 ? 12.084 7.681 0.885 1.00 97.94 101 ASP A C 1
ATOM 846 O O . ASP A 1 101 ? 11.421 6.847 0.276 1.00 97.94 101 ASP A O 1
ATOM 850 N N . SER A 1 102 ? 13.116 8.313 0.313 1.00 96.38 102 SER A N 1
ATOM 851 C CA . SER A 1 102 ? 13.531 8.190 -1.095 1.00 96.38 102 SER A CA 1
ATOM 852 C C . SER A 1 102 ? 13.791 6.756 -1.592 1.00 96.38 102 SER A C 1
ATOM 854 O O . SER A 1 102 ? 13.838 6.511 -2.797 1.00 96.38 102 SER A O 1
ATOM 856 N N . HIS A 1 103 ? 13.979 5.799 -0.683 1.00 96.44 103 HIS A N 1
ATOM 857 C CA . HIS A 1 103 ? 14.161 4.372 -0.936 1.00 96.44 103 HIS A CA 1
ATOM 858 C C . HIS A 1 103 ? 13.039 3.513 -0.325 1.00 96.44 103 HIS A C 1
ATOM 860 O O . HIS A 1 103 ? 13.159 2.283 -0.276 1.00 96.44 103 HIS A O 1
ATOM 866 N N . GLY A 1 104 ? 11.941 4.126 0.111 1.00 97.94 104 GLY A N 1
ATOM 867 C CA . GLY A 1 104 ? 10.701 3.471 0.505 1.00 97.94 104 GLY A CA 1
ATOM 868 C C . GLY A 1 104 ? 10.073 4.075 1.758 1.00 97.94 104 GLY A C 1
ATOM 869 O O . GLY A 1 104 ? 10.753 4.309 2.758 1.00 97.94 104 GLY A O 1
ATOM 870 N N . ALA A 1 105 ? 8.746 4.188 1.744 1.00 98.44 105 ALA A N 1
ATOM 871 C CA . ALA A 1 105 ? 7.946 4.324 2.951 1.00 98.44 105 ALA A CA 1
ATOM 872 C C . ALA A 1 105 ? 7.837 2.937 3.605 1.00 98.44 105 ALA A C 1
ATOM 874 O O . ALA A 1 105 ? 7.009 2.104 3.229 1.00 98.44 105 ALA A O 1
ATOM 875 N N . TYR A 1 106 ? 8.757 2.635 4.524 1.00 98.56 106 TYR A N 1
ATOM 876 C CA . TYR A 1 106 ? 8.827 1.333 5.186 1.00 98.56 106 TYR A CA 1
ATOM 877 C C . TYR A 1 106 ? 7.766 1.201 6.288 1.00 98.56 106 TYR A C 1
ATOM 879 O O . TYR A 1 106 ? 6.899 2.053 6.445 1.00 98.56 106 TYR A O 1
ATOM 887 N N . SER A 1 107 ? 7.779 0.072 7.002 1.00 98.75 107 SER A N 1
ATOM 888 C CA . SER A 1 107 ? 6.696 -0.337 7.892 1.00 98.75 10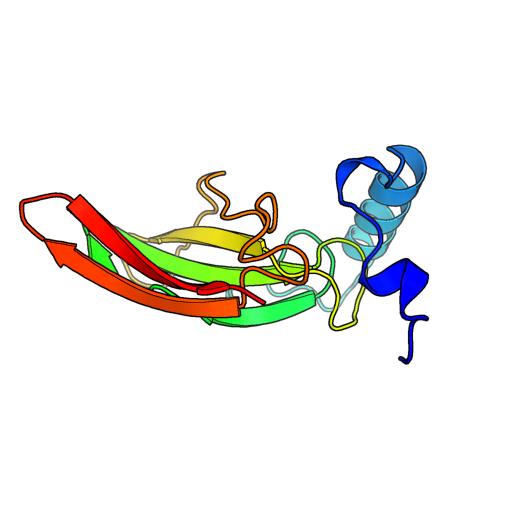7 SER A CA 1
ATOM 889 C C . SER A 1 107 ? 6.538 0.610 9.070 1.00 98.75 107 SER A C 1
ATOM 891 O O . SER A 1 107 ? 7.454 1.349 9.448 1.00 98.75 107 SER A O 1
ATOM 893 N N . GLY A 1 108 ? 5.344 0.573 9.648 1.00 98.62 108 GLY A N 1
ATOM 894 C CA . GLY A 1 108 ? 4.946 1.519 10.668 1.00 98.62 108 GLY A CA 1
ATOM 895 C C . GLY A 1 108 ? 3.586 1.212 11.276 1.00 98.62 108 GLY A C 1
ATOM 896 O O . GLY A 1 108 ? 2.885 0.275 10.880 1.00 98.62 108 GLY A O 1
ATOM 897 N N . SER A 1 109 ? 3.222 2.028 12.251 1.00 98.75 109 SER A N 1
ATOM 898 C CA . SER A 1 109 ? 1.992 1.939 13.029 1.00 98.75 109 SER A CA 1
ATOM 899 C C . SER A 1 109 ? 1.153 3.206 12.875 1.00 98.75 109 SER A C 1
ATOM 901 O O . SER A 1 109 ? 1.582 4.198 12.284 1.00 98.75 109 SER A O 1
ATOM 903 N N . ALA A 1 110 ? -0.070 3.149 13.392 1.00 98.44 110 ALA A N 1
ATOM 904 C CA . ALA A 1 110 ? -0.968 4.285 13.453 1.00 98.44 110 ALA A CA 1
ATOM 905 C C . ALA A 1 110 ? -1.454 4.462 14.889 1.00 98.44 110 ALA A C 1
ATOM 907 O O . ALA A 1 110 ? -1.656 3.474 15.602 1.00 98.44 110 ALA A O 1
ATOM 908 N N . TYR A 1 111 ? -1.621 5.708 15.312 1.00 98.19 111 TYR A N 1
ATOM 909 C CA . TYR A 1 111 ? -2.140 6.036 16.633 1.00 98.19 111 TYR A CA 1
ATOM 910 C C . TYR A 1 111 ? -2.971 7.314 16.571 1.00 98.19 111 TYR A C 1
ATOM 912 O O . TYR A 1 111 ? -2.595 8.274 15.899 1.00 98.19 111 TYR A O 1
ATOM 920 N N . GLU A 1 112 ? -4.115 7.317 17.243 1.00 98.00 112 GLU A N 1
ATOM 921 C CA . GLU A 1 112 ? -4.999 8.478 17.283 1.00 98.00 112 GLU A CA 1
ATOM 922 C C . GLU A 1 112 ? -4.515 9.481 18.336 1.00 98.00 112 GLU A C 1
ATOM 924 O O . GLU A 1 112 ? -4.192 9.112 19.465 1.00 98.00 112 GLU A O 1
ATOM 929 N N . ILE A 1 113 ? -4.424 10.752 17.942 1.00 97.94 113 ILE A N 1
ATOM 930 C CA . ILE A 1 113 ? -4.103 11.871 18.826 1.00 97.94 113 ILE A CA 1
ATOM 931 C C . ILE A 1 113 ? -5.001 13.047 18.435 1.00 97.94 113 ILE A C 1
ATOM 933 O O . ILE A 1 113 ? -4.925 13.552 17.312 1.00 97.94 113 ILE A O 1
ATOM 937 N N . GLU A 1 114 ? -5.830 13.499 19.375 1.00 97.25 114 GLU A N 1
ATOM 938 C CA . GLU A 1 114 ? -6.664 14.703 19.243 1.00 97.25 114 GLU A CA 1
ATOM 939 C C . GLU A 1 114 ? -7.550 14.707 17.979 1.00 97.25 114 GLU A C 1
ATOM 941 O O . GLU A 1 114 ? -7.648 15.698 17.257 1.00 97.25 114 GLU A O 1
ATOM 946 N N . GLY A 1 115 ? -8.195 13.577 17.690 1.00 97.19 115 GLY A N 1
ATOM 947 C CA . GLY A 1 115 ? -9.097 13.390 16.554 1.00 97.19 115 GLY A CA 1
ATOM 948 C C . GLY A 1 115 ? -8.396 13.135 15.219 1.00 97.19 115 GLY A C 1
ATOM 949 O O . GLY A 1 115 ? -9.071 13.062 14.195 1.00 97.19 115 GLY A O 1
ATOM 950 N N . ASN A 1 116 ? -7.070 12.982 15.208 1.00 97.88 116 ASN A N 1
ATOM 951 C CA . ASN A 1 116 ? -6.282 12.733 14.003 1.00 97.88 116 ASN A CA 1
ATOM 952 C C . ASN A 1 116 ? -5.561 11.389 14.094 1.00 97.88 116 ASN A C 1
ATOM 954 O O . ASN A 1 116 ? -5.003 11.046 15.135 1.00 97.88 116 ASN A O 1
ATOM 958 N N . LEU A 1 117 ? -5.517 10.644 12.988 1.00 97.75 117 LEU A N 1
ATOM 959 C CA . LEU A 1 117 ? -4.738 9.414 12.906 1.00 97.75 117 LEU A CA 1
ATOM 960 C C . LEU A 1 117 ? -3.303 9.736 12.487 1.00 97.75 117 LEU A C 1
ATOM 962 O O . LEU A 1 117 ? -3.036 10.053 11.329 1.00 97.75 117 LEU A O 1
ATOM 966 N N . PHE A 1 118 ? -2.370 9.640 13.427 1.00 98.38 118 PHE A N 1
ATOM 967 C CA . PHE A 1 118 ? -0.951 9.810 13.150 1.00 98.38 118 PHE A CA 1
ATOM 968 C C . PHE A 1 118 ? -0.375 8.512 12.602 1.00 98.38 118 PHE A C 1
ATOM 970 O O . PHE A 1 118 ? -0.492 7.463 13.234 1.00 98.38 118 PHE A O 1
ATOM 977 N N . LEU A 1 119 ? 0.285 8.596 11.448 1.00 98.44 119 LEU A N 1
ATOM 978 C CA . LEU A 1 119 ? 1.030 7.490 10.852 1.00 98.44 119 LEU A CA 1
ATOM 979 C C . LEU A 1 119 ? 2.510 7.642 11.204 1.00 98.44 119 LEU A C 1
ATOM 981 O O . LEU A 1 119 ? 3.152 8.623 10.827 1.00 98.44 119 LEU A O 1
ATOM 985 N N . LEU A 1 120 ? 3.053 6.670 11.933 1.00 98.38 120 LEU A N 1
ATOM 986 C CA . LEU A 1 120 ? 4.463 6.620 12.300 1.00 98.38 120 LEU A CA 1
ATOM 987 C C . LEU A 1 120 ? 5.121 5.502 11.508 1.00 98.38 120 LEU A C 1
ATOM 989 O O . LEU A 1 120 ? 4.807 4.332 11.711 1.00 98.38 120 LEU A O 1
ATOM 993 N N . TYR A 1 121 ? 6.042 5.851 10.619 1.00 98.69 121 TYR A N 1
ATOM 994 C CA . TYR A 1 121 ? 6.693 4.895 9.733 1.00 98.69 121 TYR A CA 1
ATOM 995 C C . TYR A 1 121 ? 8.189 5.173 9.605 1.00 98.69 121 TYR A C 1
ATOM 997 O O . TYR A 1 121 ? 8.681 6.242 9.971 1.00 98.69 121 TYR A O 1
ATOM 1005 N N . THR A 1 122 ? 8.923 4.184 9.101 1.00 98.75 122 THR A N 1
ATOM 1006 C CA . THR A 1 122 ? 10.353 4.332 8.811 1.00 98.75 122 THR A CA 1
ATOM 1007 C C . THR A 1 122 ? 10.530 4.848 7.386 1.00 98.75 122 THR A C 1
ATOM 1009 O O . THR A 1 122 ? 10.152 4.167 6.440 1.00 98.75 122 THR A O 1
ATOM 1012 N N . GLY A 1 123 ? 11.118 6.028 7.211 1.00 98.25 123 GLY A N 1
ATOM 1013 C CA . GLY A 1 123 ? 11.617 6.449 5.901 1.00 98.25 123 GLY A CA 1
ATOM 1014 C C . GLY A 1 123 ? 12.961 5.776 5.606 1.00 98.25 123 GLY A C 1
ATOM 1015 O O . GLY A 1 123 ? 13.831 5.749 6.482 1.00 98.25 123 GLY A O 1
ATOM 1016 N N . ASN A 1 124 ? 13.106 5.197 4.413 1.00 95.69 124 ASN A N 1
ATOM 1017 C CA . ASN A 1 124 ? 14.341 4.572 3.927 1.00 95.69 124 ASN A CA 1
ATOM 1018 C C . ASN A 1 124 ? 15.015 5.414 2.837 1.00 95.69 124 ASN A C 1
ATOM 1020 O O . ASN A 1 124 ? 14.290 5.985 1.995 1.00 95.69 124 ASN A O 1
#

Secondary structure (DSSP, 8-state):
----HHHHT--GGGS-HHHHHHHHHHHHT-TT--SSS---SSSEEEEEEEEEEETTEEEEEEEEETTSSS--S-EEEEEEESSSSSEEEEEEEE-S-STTSTT-EEEEEEEEETTEEEEEEEE-

Organism: Enterococcus faecium (NCBI:txid1352)

Mean predicted aligned error: 2.61 Å

pLDDT: mean 96.84, std 4.07, range [58.81, 98.81]

Solvent-accessible surface area (backbone atoms only — not comparable to full-atom values): 7186 Å² total; per-residue (Å²): 111,90,71,53,67,70,68,34,60,49,58,77,88,74,61,50,70,70,60,51,50,52,51,45,57,53,54,74,68,50,91,80,68,72,89,82,58,95,72,64,90,44,43,26,69,63,60,76,19,34,67,42,78,54,97,89,28,41,35,38,28,30,32,32,18,64,87,37,77,44,94,37,47,20,22,33,46,35,28,39,17,84,74,88,67,66,67,45,76,74,81,52,69,46,69,41,82,44,92,61,13,62,62,10,35,44,71,37,43,43,49,80,55,96,95,39,78,43,74,49,59,42,56,62